Protein AF-A0A821DGC9-F1 (afdb_monomer_lite)

Organism: NCBI:txid392032

Foldseek 3Di:
DDDDPPDDDDPVRVVVVPDDDDDDDDDDDDDDDPPDDPPPPPPPDPPPPPDPVVQLVVLVVDPVSVVVVVVVVVDVVQVQWDQDPNFIWGWDDDDPDTDTHGDRPPVD

Secondary structure (DSSP, 8-state):
----------HHHHHHHTPPPPP----------------------------HHHHHHHHHH-HHHHHHHHHHHH-TT-TTEEEETTEEEEEEEETTEEEEEE---TT-

Structure (mmCIF, N/CA/C/O backbone):
data_AF-A0A821DGC9-F1
#
_entry.id   AF-A0A821DGC9-F1
#
loop_
_atom_site.group_PDB
_atom_site.id
_atom_site.type_symbol
_atom_site.label_atom_id
_atom_site.label_alt_id
_atom_site.label_comp_id
_atom_site.label_asym_id
_atom_site.label_entity_id
_atom_site.label_seq_id
_atom_site.pdbx_PDB_ins_code
_atom_site.Cartn_x
_atom_site.Cartn_y
_atom_site.Cartn_z
_atom_site.occupancy
_atom_site.B_iso_or_equiv
_atom_site.auth_seq_id
_atom_site.auth_comp_id
_atom_site.auth_asym_id
_atom_site.auth_atom_id
_atom_site.pdbx_PDB_model_num
ATOM 1 N N . ARG A 1 1 ? 39.478 -24.132 -13.468 1.00 42.53 1 ARG A N 1
ATOM 2 C CA . ARG A 1 1 ? 38.791 -24.171 -12.153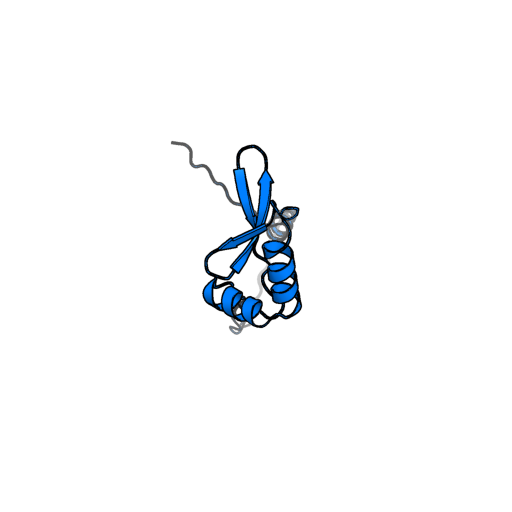 1.00 42.53 1 ARG A CA 1
ATOM 3 C C . ARG A 1 1 ? 39.177 -22.888 -11.433 1.00 42.53 1 ARG A C 1
ATOM 5 O O . ARG A 1 1 ? 40.262 -22.840 -10.876 1.00 42.53 1 ARG A O 1
ATOM 12 N N . ASN A 1 2 ? 38.355 -21.848 -11.555 1.00 43.88 2 ASN A N 1
ATOM 13 C CA . ASN A 1 2 ? 38.610 -20.543 -10.947 1.00 43.88 2 ASN A CA 1
ATOM 14 C C . ASN A 1 2 ? 37.829 -20.478 -9.635 1.00 43.88 2 ASN A C 1
ATOM 16 O O . ASN A 1 2 ? 36.617 -20.669 -9.642 1.00 43.88 2 ASN A O 1
ATOM 20 N N . ALA A 1 3 ? 38.529 -20.278 -8.521 1.00 48.38 3 ALA A N 1
ATOM 21 C CA . ALA A 1 3 ? 37.907 -19.961 -7.245 1.00 48.38 3 ALA A CA 1
ATOM 22 C C . ALA A 1 3 ? 37.697 -18.442 -7.202 1.00 48.38 3 ALA A C 1
ATOM 24 O O . ALA A 1 3 ? 38.639 -17.690 -6.968 1.00 48.38 3 ALA A O 1
ATOM 25 N N . GLU A 1 4 ? 36.478 -17.990 -7.489 1.00 48.16 4 GLU A N 1
ATOM 26 C CA . GLU A 1 4 ? 36.078 -16.602 -7.256 1.00 48.16 4 GLU A CA 1
ATOM 27 C C . GLU A 1 4 ? 35.868 -16.397 -5.755 1.00 48.16 4 GLU A C 1
ATOM 29 O O . GLU A 1 4 ? 34.911 -16.894 -5.161 1.00 48.16 4 GLU A O 1
ATOM 34 N N . ILE A 1 5 ? 36.789 -15.674 -5.123 1.00 56.56 5 ILE A N 1
ATOM 35 C CA . ILE A 1 5 ? 36.650 -15.232 -3.737 1.00 56.56 5 ILE A CA 1
ATOM 36 C C . ILE A 1 5 ? 35.948 -13.872 -3.768 1.00 56.56 5 ILE A C 1
ATOM 38 O O . ILE A 1 5 ? 36.591 -12.827 -3.776 1.00 56.56 5 ILE A O 1
ATOM 42 N N . ASN A 1 6 ? 34.614 -13.881 -3.780 1.00 54.38 6 ASN A N 1
ATOM 43 C CA . ASN A 1 6 ? 33.807 -12.684 -3.529 1.00 54.38 6 ASN A CA 1
ATOM 44 C C . ASN A 1 6 ? 33.666 -12.469 -2.015 1.00 54.38 6 ASN A C 1
ATOM 46 O O . ASN A 1 6 ? 32.604 -12.682 -1.433 1.00 54.38 6 ASN A O 1
ATOM 50 N N . ALA A 1 7 ? 34.760 -12.078 -1.360 1.00 65.38 7 ALA A N 1
ATOM 51 C CA . ALA A 1 7 ? 34.727 -11.647 0.033 1.00 65.38 7 ALA A CA 1
ATOM 52 C C . ALA A 1 7 ? 34.539 -10.124 0.088 1.00 65.38 7 ALA A C 1
ATOM 54 O O . ALA A 1 7 ? 35.417 -9.360 -0.310 1.00 65.38 7 ALA A O 1
ATOM 55 N N . VAL A 1 8 ? 33.380 -9.678 0.578 1.00 62.16 8 VAL A N 1
ATOM 56 C CA . VAL A 1 8 ? 33.125 -8.259 0.856 1.00 62.16 8 VAL A CA 1
ATOM 57 C C . VAL A 1 8 ? 33.768 -7.914 2.195 1.00 62.16 8 VAL A C 1
ATOM 59 O O . VAL A 1 8 ? 33.265 -8.274 3.258 1.00 62.16 8 VAL A O 1
ATOM 62 N N . THR A 1 9 ? 34.898 -7.215 2.137 1.00 63.16 9 THR A N 1
ATOM 63 C CA . THR A 1 9 ? 35.623 -6.750 3.323 1.00 63.16 9 THR A CA 1
ATOM 64 C C . THR A 1 9 ? 35.026 -5.437 3.817 1.00 63.16 9 THR A C 1
ATOM 66 O O . THR A 1 9 ? 34.884 -4.470 3.068 1.00 63.16 9 THR A O 1
ATOM 69 N N . THR A 1 10 ? 34.688 -5.373 5.102 1.00 60.44 10 THR A N 1
ATOM 70 C CA . THR A 1 10 ? 34.164 -4.141 5.709 1.00 60.44 10 THR A CA 1
ATOM 71 C C . THR A 1 10 ? 35.284 -3.114 5.940 1.00 60.44 10 THR A C 1
ATOM 73 O O . THR A 1 10 ? 36.443 -3.470 6.159 1.00 60.44 10 THR A O 1
ATOM 76 N N . ARG A 1 11 ? 34.954 -1.811 5.953 1.00 55.59 11 ARG A N 1
ATOM 77 C CA . ARG A 1 11 ? 35.926 -0.706 6.152 1.00 55.59 11 ARG A CA 1
ATOM 78 C C . ARG A 1 11 ? 36.774 -0.858 7.426 1.00 55.59 11 ARG A C 1
ATOM 80 O O . ARG A 1 11 ? 37.912 -0.397 7.459 1.00 55.59 11 ARG A O 1
ATOM 87 N N . ALA A 1 12 ? 36.237 -1.504 8.462 1.00 59.78 12 ALA A N 1
ATOM 88 C CA . ALA A 1 12 ? 36.956 -1.789 9.702 1.00 59.78 12 ALA A CA 1
ATOM 89 C C . ALA A 1 12 ? 38.058 -2.849 9.515 1.00 59.78 12 ALA A C 1
ATOM 91 O O . ALA A 1 12 ? 39.155 -2.691 10.045 1.00 59.78 12 ALA A O 1
ATOM 92 N N . GLN A 1 13 ? 37.803 -3.884 8.709 1.00 59.69 13 GLN A N 1
ATOM 93 C CA . GLN A 1 13 ? 38.767 -4.954 8.428 1.00 59.69 13 GLN A CA 1
ATOM 94 C C . GLN A 1 13 ? 39.915 -4.480 7.529 1.00 59.69 13 GLN A C 1
ATOM 96 O O . GLN A 1 13 ? 41.069 -4.818 7.785 1.00 59.69 13 GLN A O 1
ATOM 101 N N . ALA A 1 14 ? 39.631 -3.614 6.550 1.00 60.03 14 ALA A N 1
ATOM 102 C CA . ALA A 1 14 ? 40.672 -2.994 5.724 1.00 60.03 14 ALA A CA 1
ATOM 103 C C . ALA A 1 14 ? 41.650 -2.141 6.558 1.00 60.03 14 ALA A C 1
ATOM 105 O O . ALA A 1 14 ? 42.836 -2.057 6.249 1.00 60.03 14 ALA A O 1
ATOM 106 N N . LYS A 1 15 ? 41.169 -1.536 7.653 1.00 56.69 15 LYS A N 1
ATOM 107 C CA . LYS A 1 15 ? 41.981 -0.682 8.530 1.00 56.69 15 LYS A CA 1
ATOM 108 C C . LYS A 1 15 ? 42.949 -1.474 9.418 1.00 56.69 15 LYS A C 1
ATOM 110 O O . LYS A 1 15 ? 44.000 -0.948 9.760 1.00 56.69 15 LYS A O 1
ATOM 115 N N . LEU A 1 16 ? 42.615 -2.723 9.755 1.00 55.62 16 LEU A N 1
ATOM 116 C CA . LEU A 1 16 ? 43.496 -3.629 10.504 1.00 55.62 16 LEU A CA 1
ATOM 117 C C . LEU A 1 16 ? 44.618 -4.206 9.629 1.00 55.62 16 LEU A C 1
ATOM 119 O O . LEU A 1 16 ? 45.725 -4.405 10.113 1.00 55.62 16 LEU A O 1
ATOM 123 N N . GLN A 1 17 ? 44.360 -4.431 8.338 1.00 56.19 17 GLN A N 1
ATOM 124 C CA . GLN A 1 17 ? 45.377 -4.924 7.398 1.00 56.19 17 GLN A CA 1
ATOM 125 C C . GLN A 1 17 ? 46.364 -3.844 6.931 1.00 56.19 17 GLN A C 1
ATOM 127 O O . GLN A 1 17 ? 47.410 -4.170 6.381 1.00 56.19 17 GLN A O 1
ATOM 132 N N . ALA A 1 18 ? 46.054 -2.566 7.157 1.00 52.53 18 ALA A N 1
ATOM 133 C CA . ALA A 1 18 ? 46.891 -1.440 6.754 1.00 52.53 18 ALA A CA 1
ATOM 134 C C . ALA A 1 18 ? 47.946 -1.041 7.804 1.00 52.53 18 ALA A C 1
ATOM 136 O O . ALA A 1 18 ? 48.497 0.057 7.719 1.00 52.53 18 ALA A O 1
ATOM 137 N N . GLN A 1 19 ? 48.221 -1.882 8.810 1.00 48.28 19 GLN A N 1
ATOM 138 C CA . GLN A 1 19 ? 49.298 -1.602 9.757 1.00 48.28 19 GLN A CA 1
ATOM 139 C C . GLN A 1 19 ? 50.651 -2.032 9.160 1.00 48.28 19 GLN A C 1
ATOM 141 O O . GLN A 1 19 ? 50.812 -3.203 8.812 1.00 48.28 19 GLN A O 1
ATOM 146 N N . PRO A 1 20 ? 51.635 -1.122 9.030 1.00 46.19 20 PRO A N 1
ATOM 147 C CA . PRO A 1 20 ? 52.978 -1.488 8.597 1.00 46.19 20 PRO A CA 1
ATOM 148 C C . PRO A 1 20 ? 53.596 -2.450 9.614 1.00 46.19 20 PRO A C 1
ATOM 150 O O . PRO A 1 20 ? 53.575 -2.166 10.812 1.00 46.19 20 PRO A O 1
ATOM 153 N N . GLN A 1 21 ? 54.159 -3.567 9.147 1.00 49.19 21 GLN A N 1
ATOM 154 C CA . GLN A 1 21 ? 55.028 -4.406 9.971 1.00 49.19 21 GLN A CA 1
ATOM 155 C C . GLN A 1 21 ? 56.189 -3.561 10.515 1.00 49.19 21 GLN A C 1
ATOM 157 O O . GLN A 1 21 ? 56.927 -2.980 9.715 1.00 49.19 21 GLN A O 1
ATOM 162 N N . PRO A 1 22 ? 56.433 -3.532 11.833 1.00 41.22 22 PRO A N 1
ATOM 163 C CA . PRO A 1 22 ? 57.756 -3.238 12.335 1.00 41.22 22 PRO A CA 1
ATOM 164 C C . PRO A 1 22 ? 58.567 -4.537 12.340 1.00 41.22 22 PRO A C 1
ATOM 166 O O . PRO A 1 22 ? 58.210 -5.528 12.981 1.00 41.22 22 PRO A O 1
ATOM 169 N N . SER A 1 23 ? 59.660 -4.534 11.589 1.00 42.69 23 SER A N 1
ATOM 170 C CA . SER A 1 23 ? 60.688 -5.563 11.653 1.00 42.69 23 SER A CA 1
ATOM 171 C C . SER A 1 23 ? 61.365 -5.583 13.031 1.00 42.69 23 SER A C 1
ATOM 173 O O . SER A 1 23 ? 61.697 -4.533 13.577 1.00 42.69 23 SER A O 1
ATOM 175 N N . SER A 1 24 ? 61.674 -6.805 13.476 1.00 43.38 24 SER A N 1
ATOM 176 C CA . SER A 1 24 ? 62.788 -7.198 14.358 1.00 43.38 24 SER A CA 1
ATOM 177 C C . SER A 1 24 ? 62.587 -7.284 15.884 1.00 43.38 24 SER A C 1
ATOM 179 O O . SER A 1 24 ? 62.357 -6.302 16.575 1.00 43.38 24 SER A O 1
ATOM 181 N N . ALA A 1 25 ? 62.928 -8.493 16.356 1.00 43.03 25 ALA A N 1
ATOM 182 C CA . ALA A 1 25 ? 63.655 -8.853 17.581 1.00 43.03 25 ALA A CA 1
ATOM 183 C C . ALA A 1 25 ? 62.897 -9.116 18.904 1.00 43.03 25 ALA A C 1
ATOM 185 O O . ALA A 1 25 ? 62.212 -8.272 19.465 1.00 43.03 25 ALA A O 1
ATOM 186 N N . ASN A 1 26 ? 63.141 -10.341 19.394 1.00 45.78 26 ASN A N 1
ATOM 187 C CA . ASN A 1 26 ? 62.939 -10.928 20.722 1.00 45.78 26 ASN A CA 1
ATOM 188 C C . ASN A 1 26 ? 62.749 -9.966 21.907 1.00 45.78 26 ASN A C 1
ATOM 190 O O . ASN A 1 26 ? 63.577 -9.090 22.134 1.00 45.78 26 ASN A O 1
ATOM 194 N N . THR A 1 27 ? 61.820 -10.308 22.805 1.00 38.41 27 THR A N 1
ATOM 195 C CA . THR A 1 27 ? 62.120 -10.661 24.213 1.00 38.41 27 THR A CA 1
ATOM 196 C C . THR A 1 27 ? 60.865 -11.163 24.935 1.00 38.41 27 THR A C 1
ATOM 198 O O . THR A 1 27 ? 59.759 -10.672 24.731 1.00 38.41 27 THR A O 1
ATOM 201 N N . SER A 1 28 ? 61.055 -12.192 25.759 1.00 46.25 28 SER A N 1
ATOM 202 C CA . SER A 1 28 ? 60.074 -12.794 26.662 1.00 46.25 28 SER A CA 1
ATOM 203 C C . SER A 1 28 ? 59.482 -11.782 27.646 1.00 46.25 28 SER A C 1
ATOM 205 O O . SER A 1 28 ? 60.229 -10.954 28.162 1.00 46.25 28 SER A O 1
ATOM 207 N N . SER A 1 29 ? 58.200 -11.928 28.009 1.00 41.78 29 SER A N 1
ATOM 208 C CA . SER A 1 29 ? 57.737 -12.102 29.404 1.00 41.78 29 SER A CA 1
ATOM 209 C C . SER A 1 29 ? 56.209 -12.074 29.527 1.00 41.78 29 SER A C 1
ATOM 211 O O . SER A 1 29 ? 55.523 -11.176 29.057 1.00 41.78 29 SER A O 1
ATOM 213 N N . THR A 1 30 ? 55.731 -13.099 30.221 1.00 52.03 30 THR A N 1
ATOM 214 C CA . THR A 1 30 ? 54.477 -13.323 30.945 1.00 52.03 30 T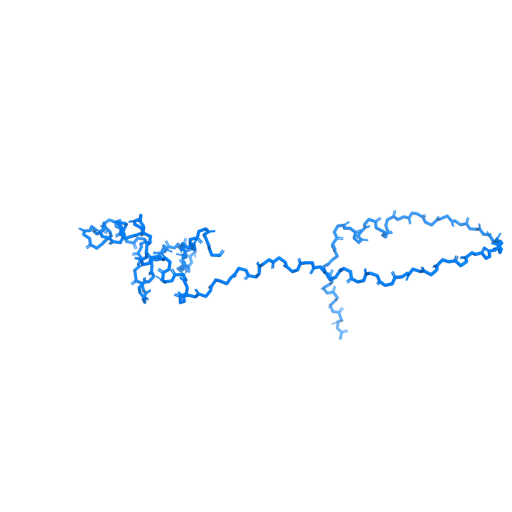HR A CA 1
ATOM 215 C C . THR A 1 30 ? 53.629 -12.097 31.309 1.00 52.03 30 THR A C 1
ATOM 217 O O . THR A 1 30 ? 54.084 -11.21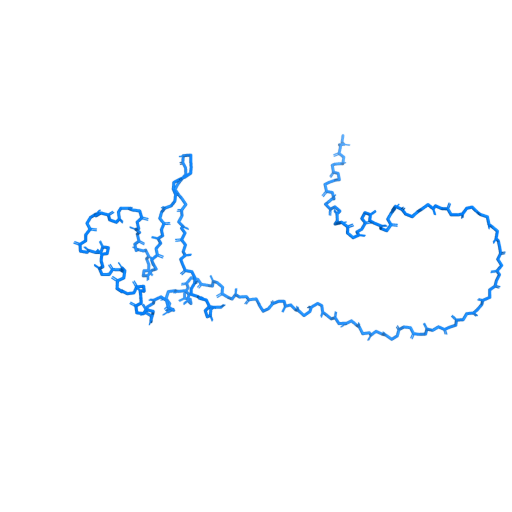5 32.032 1.00 52.03 30 THR A O 1
ATOM 220 N N . SER A 1 31 ? 52.329 -12.135 30.992 1.00 44.84 31 SER A N 1
ATOM 221 C CA . SER A 1 31 ? 51.265 -11.684 31.909 1.00 44.84 31 SER A CA 1
ATOM 222 C C . SER A 1 31 ? 49.938 -12.350 31.541 1.00 44.84 31 SER A C 1
ATOM 224 O O . SER A 1 31 ? 49.398 -12.161 30.455 1.00 44.84 31 SER A O 1
ATOM 226 N N . THR A 1 32 ? 49.411 -13.150 32.459 1.00 53.06 32 THR A N 1
ATOM 227 C CA . THR A 1 32 ? 48.046 -13.674 32.439 1.00 53.06 32 THR A CA 1
ATOM 228 C C . THR A 1 32 ? 47.039 -12.535 32.549 1.00 53.06 32 THR A C 1
ATOM 230 O O . THR A 1 32 ? 47.077 -11.757 33.501 1.00 53.06 32 THR A O 1
ATOM 233 N N . THR A 1 33 ? 46.070 -12.474 31.644 1.00 45.94 33 THR A N 1
ATOM 234 C CA . THR A 1 33 ? 44.776 -11.854 31.939 1.00 45.94 33 THR A CA 1
ATOM 235 C C . THR A 1 33 ? 43.704 -12.726 31.315 1.00 45.94 33 THR A C 1
ATOM 237 O O . THR A 1 33 ? 43.526 -12.751 30.099 1.00 45.94 33 THR A O 1
ATOM 240 N N . SER A 1 34 ? 43.029 -13.490 32.170 1.00 50.91 34 SER A N 1
ATOM 241 C CA . SER A 1 34 ? 41.810 -14.217 31.852 1.00 50.91 34 SER A CA 1
ATOM 242 C C . SER A 1 34 ? 40.784 -13.227 31.304 1.00 50.91 34 SER A C 1
ATOM 244 O O . SER A 1 34 ? 40.171 -12.481 32.066 1.00 50.91 34 SER A O 1
ATOM 246 N N . GLN A 1 35 ? 40.608 -13.182 29.983 1.00 50.59 35 GLN A N 1
ATOM 247 C CA . GLN A 1 35 ? 39.485 -12.460 29.401 1.00 50.59 35 GLN A CA 1
ATOM 248 C C . GLN A 1 35 ? 38.243 -13.322 29.581 1.00 50.59 35 GLN A C 1
ATOM 250 O O . GLN A 1 35 ? 37.980 -14.264 28.838 1.00 50.59 35 GLN A O 1
ATOM 255 N N . SER A 1 36 ? 37.535 -13.002 30.661 1.00 43.09 36 SER A N 1
ATOM 256 C CA . SER A 1 36 ? 36.192 -13.466 30.955 1.00 43.09 36 SER A CA 1
ATOM 257 C C . SER A 1 36 ? 35.309 -13.304 29.719 1.00 43.09 36 SER A C 1
ATOM 259 O O . SER A 1 36 ? 35.250 -12.235 29.107 1.00 43.09 36 SER A O 1
ATOM 261 N N . THR A 1 3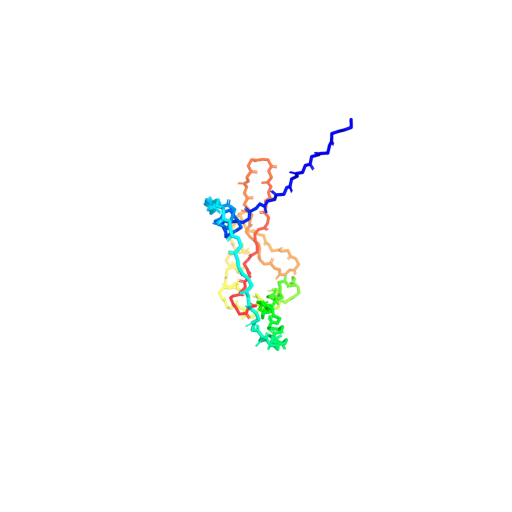7 ? 34.623 -14.380 29.357 1.00 56.47 37 THR A N 1
ATOM 262 C CA . THR A 1 37 ? 33.563 -14.405 28.358 1.00 56.47 37 THR A CA 1
ATOM 263 C C . THR A 1 37 ? 32.438 -13.472 28.780 1.00 56.47 37 THR A C 1
ATOM 265 O O . THR A 1 37 ? 31.549 -13.855 29.534 1.00 56.47 37 THR A O 1
ATOM 268 N N . CYS A 1 38 ? 32.431 -12.266 28.233 1.00 49.72 38 CYS A N 1
ATOM 269 C CA . CYS A 1 38 ? 31.193 -11.549 27.987 1.00 49.72 38 CYS A CA 1
ATOM 270 C C . CYS A 1 38 ? 30.982 -11.561 26.480 1.00 49.72 38 CYS A C 1
ATOM 272 O O . CYS A 1 38 ? 31.289 -10.602 25.778 1.00 49.72 38 CYS A O 1
ATOM 274 N N . SER A 1 39 ? 30.472 -12.688 25.979 1.00 50.97 39 SER A N 1
ATOM 275 C CA . SER A 1 39 ? 29.719 -12.716 24.732 1.00 50.97 39 SER A CA 1
ATOM 276 C C . SER A 1 39 ? 28.490 -11.830 24.932 1.00 50.97 39 SER A C 1
ATOM 278 O O . SER A 1 39 ? 27.397 -12.317 25.207 1.00 50.97 39 SER A O 1
ATOM 280 N N . SER A 1 40 ? 28.658 -10.511 24.843 1.00 48.41 40 SER A N 1
ATOM 281 C CA . SER A 1 40 ? 27.544 -9.638 24.521 1.00 48.41 40 SER A CA 1
ATOM 282 C C . SER A 1 40 ? 27.134 -10.037 23.113 1.00 48.41 40 SER A C 1
ATOM 284 O O . SER A 1 40 ? 27.717 -9.605 22.120 1.00 48.41 40 SER A O 1
ATOM 286 N N . SER A 1 41 ? 26.167 -10.959 23.049 1.00 53.66 41 SER A N 1
ATOM 287 C CA . SER A 1 41 ? 25.381 -11.204 21.849 1.00 53.66 41 SER A CA 1
ATOM 288 C C . SER A 1 41 ? 25.116 -9.836 21.229 1.00 53.66 41 SER A C 1
ATOM 290 O O . SER A 1 41 ? 24.678 -8.951 21.977 1.00 53.66 41 SER A O 1
ATOM 292 N N . PRO A 1 42 ? 25.407 -9.612 19.932 1.00 59.31 42 PRO A N 1
ATOM 293 C CA . PRO A 1 42 ? 24.970 -8.388 19.291 1.00 59.31 42 PRO A CA 1
ATOM 294 C C . PRO A 1 42 ? 23.483 -8.322 19.590 1.00 59.31 42 PRO A C 1
ATOM 296 O O . PRO A 1 42 ? 22.749 -9.265 19.290 1.00 59.31 42 PRO A O 1
ATOM 299 N N . MET A 1 43 ? 23.097 -7.304 20.355 1.00 53.22 43 MET A N 1
ATOM 300 C CA . MET A 1 43 ? 21.724 -7.081 20.753 1.00 53.22 43 MET A CA 1
ATOM 301 C C . MET A 1 43 ? 20.985 -6.990 19.429 1.00 53.22 43 MET A C 1
ATOM 303 O O . MET A 1 43 ? 21.183 -6.030 18.683 1.00 53.22 43 MET A O 1
ATOM 307 N N . ALA A 1 44 ? 20.308 -8.082 19.063 1.00 55.19 44 ALA A N 1
ATOM 308 C CA . ALA A 1 44 ? 19.672 -8.198 17.773 1.00 55.19 44 ALA A CA 1
ATOM 309 C C . ALA A 1 44 ? 18.733 -7.004 17.717 1.00 55.19 44 ALA A C 1
ATOM 311 O O . ALA A 1 44 ? 17.869 -6.857 18.585 1.00 55.19 44 ALA A O 1
ATOM 312 N N . THR A 1 45 ? 18.985 -6.101 16.768 1.00 58.47 45 THR A N 1
ATOM 313 C CA . THR A 1 45 ? 18.054 -5.026 16.438 1.00 58.47 45 THR A CA 1
ATOM 314 C C . THR A 1 45 ? 16.660 -5.633 16.455 1.00 58.47 45 THR A C 1
ATOM 316 O O . THR A 1 45 ? 16.518 -6.713 15.866 1.00 58.47 45 THR A O 1
ATOM 319 N N . PRO A 1 46 ? 15.679 -5.026 17.152 1.00 55.91 46 PRO A N 1
ATOM 320 C CA . PRO A 1 46 ? 14.343 -5.590 17.235 1.00 55.91 46 PRO A CA 1
ATOM 321 C C . PRO A 1 46 ? 13.923 -5.938 15.815 1.00 55.91 46 PRO A C 1
ATOM 323 O O . PRO A 1 46 ? 13.963 -5.096 14.917 1.00 55.91 46 PRO A O 1
ATOM 326 N N . LEU A 1 47 ? 13.695 -7.229 15.593 1.00 60.69 47 LEU A N 1
ATOM 327 C CA . LEU A 1 47 ? 13.372 -7.762 14.286 1.00 60.69 47 LEU A CA 1
ATOM 328 C C . LEU A 1 47 ? 11.985 -7.204 13.984 1.00 60.69 47 LEU A C 1
ATOM 330 O O . LEU A 1 47 ? 10.992 -7.717 14.494 1.00 60.69 47 LEU A O 1
ATOM 334 N N . HIS A 1 48 ? 11.939 -6.066 13.290 1.00 62.84 48 HIS A N 1
ATOM 335 C CA . HIS A 1 48 ? 10.689 -5.411 12.939 1.00 62.84 48 HIS A CA 1
ATOM 336 C C . HIS A 1 48 ? 9.881 -6.418 12.124 1.00 62.84 48 HIS A C 1
ATOM 338 O O . HIS A 1 48 ? 10.285 -6.824 11.029 1.00 62.84 48 HIS A O 1
ATOM 344 N N . ASP A 1 49 ? 8.784 -6.898 12.708 1.00 69.12 49 ASP A N 1
ATOM 345 C CA . ASP A 1 49 ? 7.922 -7.873 12.061 1.00 69.12 49 ASP A CA 1
ATOM 346 C C . ASP A 1 49 ? 7.113 -7.157 10.977 1.00 69.12 49 ASP A C 1
ATOM 348 O O . ASP A 1 49 ? 6.045 -6.594 11.232 1.00 69.12 49 ASP A O 1
ATOM 352 N N . PHE A 1 50 ? 7.652 -7.177 9.757 1.00 78.75 50 PHE A N 1
ATOM 353 C CA . PHE A 1 50 ? 7.008 -6.677 8.544 1.00 78.75 50 PHE A CA 1
ATOM 354 C C . PHE A 1 50 ? 6.059 -7.708 7.914 1.00 78.75 50 PHE A C 1
ATOM 356 O O . PHE A 1 50 ? 5.907 -7.762 6.690 1.00 78.75 50 PHE A O 1
ATOM 363 N N . SER A 1 51 ? 5.407 -8.547 8.720 1.00 89.25 51 SER A N 1
ATOM 364 C CA . SER A 1 51 ? 4.387 -9.457 8.213 1.00 89.25 51 SER A CA 1
ATOM 365 C C . SER A 1 51 ? 3.236 -8.687 7.549 1.00 89.25 51 SER A C 1
ATOM 367 O O . SER A 1 51 ? 2.693 -7.715 8.082 1.00 89.25 51 SER A O 1
ATOM 369 N N . LEU A 1 52 ? 2.825 -9.137 6.356 1.00 89.81 52 LEU A N 1
ATOM 370 C CA . LEU A 1 52 ? 1.725 -8.516 5.604 1.00 89.81 52 LEU A CA 1
ATOM 371 C C . LEU A 1 52 ? 0.412 -8.520 6.398 1.00 89.81 52 LEU A C 1
ATOM 373 O O . LEU A 1 52 ? -0.387 -7.594 6.286 1.00 89.81 52 LEU A O 1
ATOM 377 N N . SER A 1 53 ? 0.194 -9.543 7.224 1.00 91.19 53 SER A N 1
ATOM 378 C CA . SER A 1 53 ? -0.954 -9.639 8.126 1.00 91.19 53 SER A CA 1
ATOM 379 C C . SER A 1 53 ? -0.990 -8.495 9.139 1.00 91.19 53 SER A C 1
ATOM 381 O O . SER A 1 53 ? -2.055 -7.902 9.327 1.00 91.19 53 SER A O 1
ATOM 383 N N . ARG A 1 54 ? 0.154 -8.168 9.754 1.00 90.00 54 ARG A N 1
ATOM 384 C CA . ARG A 1 54 ? 0.283 -7.083 10.731 1.00 90.00 54 ARG A CA 1
ATOM 385 C C . ARG A 1 54 ? 0.180 -5.727 10.048 1.00 90.00 54 ARG A C 1
ATOM 387 O O . ARG A 1 54 ? -0.627 -4.905 10.456 1.00 90.00 54 ARG A O 1
ATOM 394 N N . ILE A 1 55 ? 0.865 -5.533 8.919 1.00 91.81 55 ILE A N 1
ATOM 395 C CA . ILE A 1 55 ? 0.714 -4.322 8.094 1.00 91.81 55 ILE A CA 1
ATOM 396 C C . ILE A 1 55 ? -0.756 -4.075 7.743 1.00 91.81 55 ILE A C 1
ATOM 398 O O . ILE A 1 55 ? -1.243 -2.955 7.886 1.00 91.81 55 ILE A O 1
ATOM 402 N N . ARG A 1 56 ? -1.483 -5.116 7.320 1.00 92.75 56 ARG A N 1
ATOM 403 C CA . ARG A 1 56 ? -2.914 -5.020 7.017 1.00 92.75 56 ARG A CA 1
ATOM 404 C C . ARG A 1 56 ? -3.726 -4.575 8.231 1.00 92.75 56 ARG A C 1
ATOM 406 O O . ARG A 1 56 ? -4.585 -3.713 8.075 1.00 92.75 56 ARG A O 1
ATOM 413 N N . SER A 1 57 ? -3.493 -5.150 9.416 1.00 92.88 57 SER A N 1
ATOM 414 C CA . SER A 1 57 ? -4.246 -4.744 10.613 1.00 92.88 57 SER A CA 1
ATOM 415 C C . SER A 1 57 ? -3.922 -3.313 11.023 1.00 92.88 57 SER A C 1
ATOM 417 O O . SER A 1 57 ? -4.831 -2.561 11.360 1.00 92.88 57 SER A O 1
ATOM 419 N N . GLU A 1 58 ? -2.654 -2.913 10.939 1.00 92.38 58 GLU A N 1
ATOM 420 C CA . GLU A 1 58 ? -2.246 -1.555 11.285 1.00 92.38 58 GLU A CA 1
ATOM 421 C C . GLU A 1 58 ? -2.814 -0.522 10.304 1.00 92.38 58 GLU A C 1
ATOM 423 O O . GLU A 1 58 ? -3.342 0.500 10.737 1.00 92.38 58 GLU A O 1
ATOM 428 N N . GLN A 1 59 ? -2.793 -0.804 8.996 1.00 92.75 59 GLN A N 1
ATOM 429 C CA . GLN A 1 59 ? -3.420 0.050 7.982 1.00 92.75 59 GLN A CA 1
ATOM 430 C C . GLN A 1 59 ? -4.947 0.122 8.130 1.00 92.75 59 GLN A C 1
ATOM 432 O O . GLN A 1 59 ? -5.546 1.157 7.839 1.00 92.75 59 GLN A O 1
ATOM 437 N N . ALA A 1 60 ? -5.595 -0.954 8.589 1.00 91.75 60 ALA A N 1
ATOM 438 C CA . ALA A 1 60 ? -7.033 -0.958 8.854 1.00 91.75 60 ALA A CA 1
ATOM 439 C C . ALA A 1 60 ? -7.426 -0.003 9.997 1.00 91.75 60 ALA A C 1
ATOM 441 O O . ALA A 1 60 ? -8.528 0.537 9.989 1.00 91.75 60 ALA A O 1
ATOM 442 N N . GLN A 1 61 ? -6.524 0.214 10.957 1.00 93.00 61 GLN A N 1
ATOM 443 C CA . GLN A 1 61 ? -6.734 1.101 12.107 1.00 93.00 61 GLN A CA 1
ATOM 444 C C . GLN A 1 61 ? -6.226 2.532 11.873 1.00 93.00 61 GLN A C 1
ATOM 446 O O . GLN A 1 61 ? -6.555 3.436 12.639 1.00 93.00 61 GLN A O 1
ATOM 451 N N . ASP A 1 62 ? -5.412 2.752 10.841 1.00 92.06 62 ASP A N 1
ATOM 452 C CA . ASP A 1 62 ? -4.835 4.057 10.530 1.00 92.06 62 ASP A CA 1
ATOM 453 C C . ASP A 1 62 ? -5.846 4.950 9.792 1.00 92.06 62 ASP A C 1
ATOM 455 O O . ASP A 1 62 ? -6.200 4.714 8.635 1.00 92.06 62 ASP A O 1
ATOM 459 N N . VAL A 1 63 ? -6.298 6.009 10.468 1.00 92.25 63 VAL A N 1
ATOM 460 C CA . VAL A 1 63 ? -7.298 6.955 9.950 1.00 92.25 63 VAL A CA 1
ATOM 461 C C . VAL A 1 63 ? -6.840 7.625 8.652 1.00 92.25 63 VAL A C 1
ATOM 463 O O . VAL A 1 63 ? -7.655 7.817 7.750 1.00 92.25 63 VAL A O 1
ATOM 466 N N . ILE A 1 64 ? -5.552 7.952 8.523 1.00 91.50 64 ILE A N 1
ATOM 467 C CA . ILE A 1 64 ? -5.008 8.625 7.336 1.00 91.50 64 ILE A CA 1
ATOM 468 C C . ILE A 1 64 ? -5.039 7.662 6.148 1.00 91.50 64 ILE A C 1
ATOM 470 O O . ILE A 1 64 ? -5.493 8.026 5.060 1.00 91.50 64 ILE A O 1
ATOM 474 N N . ILE A 1 65 ? -4.630 6.408 6.362 1.00 91.75 65 ILE A N 1
ATOM 475 C CA . ILE A 1 65 ? -4.696 5.365 5.330 1.00 91.75 65 ILE A CA 1
ATOM 476 C C . ILE A 1 65 ? -6.148 5.117 4.907 1.00 91.75 65 ILE A C 1
ATOM 478 O O . ILE A 1 65 ? -6.430 5.031 3.710 1.00 91.75 65 ILE A O 1
ATOM 482 N N . GLN A 1 66 ? -7.086 5.049 5.856 1.00 92.81 66 GLN A N 1
ATOM 483 C CA . GLN A 1 66 ? -8.505 4.858 5.541 1.00 92.81 66 GLN A CA 1
ATOM 484 C C . GLN A 1 66 ? -9.080 6.019 4.719 1.00 92.81 66 GLN A C 1
ATOM 486 O O . GLN A 1 66 ? -9.788 5.784 3.736 1.00 92.81 66 GLN A O 1
ATOM 491 N N . GLN A 1 67 ? -8.740 7.266 5.056 1.00 93.00 67 GLN A N 1
ATOM 492 C CA . GLN A 1 67 ? -9.133 8.436 4.264 1.00 93.00 67 GLN A CA 1
ATOM 493 C C . GLN A 1 67 ? -8.562 8.372 2.844 1.00 93.00 67 GLN A C 1
ATOM 495 O O . GLN A 1 67 ? -9.281 8.606 1.872 1.00 93.00 67 GLN A O 1
ATOM 500 N N . MET A 1 68 ? -7.294 7.985 2.703 1.00 90.75 68 MET A N 1
ATOM 501 C CA . MET A 1 68 ? -6.650 7.839 1.401 1.00 90.75 68 MET A CA 1
ATOM 502 C C . MET A 1 68 ? -7.307 6.734 0.562 1.00 90.75 68 MET A C 1
ATOM 504 O O . MET A 1 68 ? -7.589 6.939 -0.617 1.00 90.75 68 MET A O 1
ATOM 508 N N . ILE A 1 69 ? -7.648 5.593 1.168 1.00 91.44 69 ILE A N 1
ATOM 509 C CA . ILE A 1 69 ? -8.410 4.517 0.517 1.00 91.44 69 ILE A CA 1
ATOM 510 C C . ILE A 1 69 ? -9.763 5.026 0.004 1.00 91.44 69 ILE A C 1
ATOM 512 O O . ILE A 1 69 ? -10.149 4.708 -1.124 1.00 91.44 69 ILE A O 1
ATOM 516 N N . GLN A 1 70 ? -10.484 5.821 0.799 1.00 92.69 70 GLN A N 1
ATOM 517 C CA . GLN A 1 70 ? -11.756 6.409 0.371 1.00 92.69 70 GLN A CA 1
ATOM 518 C C . GLN A 1 70 ? -11.570 7.367 -0.812 1.00 92.69 70 GLN A C 1
ATOM 520 O O . GLN A 1 70 ? -12.319 7.287 -1.785 1.00 92.69 70 GLN A O 1
ATOM 525 N N . GLN A 1 71 ? -10.547 8.225 -0.772 1.00 91.69 71 GLN A N 1
ATOM 526 C CA . GLN A 1 71 ? -10.227 9.131 -1.879 1.00 91.69 71 GLN A CA 1
ATOM 527 C C . GLN A 1 71 ? -9.907 8.369 -3.170 1.00 91.69 71 GLN A C 1
ATOM 529 O O . GLN A 1 71 ? -10.420 8.729 -4.229 1.00 91.69 71 GLN A O 1
ATOM 534 N N . ILE A 1 72 ? -9.127 7.289 -3.079 1.00 90.75 72 ILE A N 1
ATOM 535 C CA . ILE A 1 72 ? -8.766 6.436 -4.220 1.00 90.75 72 ILE A CA 1
ATOM 536 C C . ILE A 1 72 ? -10.004 5.764 -4.820 1.00 90.75 72 ILE A C 1
ATOM 538 O O . ILE A 1 72 ? -10.175 5.758 -6.035 1.00 90.75 72 ILE A O 1
ATOM 542 N N . ARG A 1 73 ? -10.903 5.228 -3.985 1.00 89.44 73 ARG A N 1
ATOM 543 C CA . ARG A 1 73 ? -12.136 4.576 -4.462 1.00 89.44 73 ARG A CA 1
ATOM 544 C C . ARG A 1 73 ? -13.070 5.539 -5.194 1.00 89.44 73 ARG A C 1
ATOM 546 O O . ARG A 1 73 ? -13.731 5.134 -6.145 1.00 89.44 73 ARG A O 1
ATOM 553 N N . ASN A 1 74 ? -13.106 6.798 -4.766 1.00 90.31 74 ASN A N 1
ATOM 554 C CA . ASN A 1 74 ? -14.024 7.802 -5.301 1.00 90.31 74 ASN A CA 1
ATOM 555 C C . ASN A 1 74 ? -13.451 8.584 -6.493 1.00 90.31 74 ASN A C 1
ATOM 557 O O . ASN A 1 74 ? -14.187 9.323 -7.144 1.00 90.31 74 ASN A O 1
ATOM 561 N N . ASN A 1 75 ? -12.152 8.461 -6.785 1.00 89.12 75 ASN A N 1
ATOM 562 C CA . ASN A 1 75 ? -11.487 9.293 -7.781 1.00 89.12 75 ASN A CA 1
ATOM 563 C C . ASN A 1 75 ? -10.506 8.489 -8.639 1.00 89.12 75 ASN A C 1
ATOM 565 O O . ASN A 1 75 ? -9.500 7.969 -8.165 1.00 89.12 75 ASN A O 1
ATOM 569 N N . ARG A 1 76 ? -10.752 8.475 -9.952 1.00 80.12 76 ARG A N 1
ATOM 570 C CA . ARG A 1 76 ? -9.899 7.769 -10.918 1.00 80.12 76 ARG A CA 1
ATOM 571 C C . ARG A 1 76 ? -8.498 8.364 -11.070 1.00 80.12 76 ARG A C 1
ATOM 573 O O . ARG A 1 76 ? -7.641 7.701 -11.625 1.00 80.12 76 ARG A O 1
ATOM 580 N N . ARG A 1 77 ? -8.221 9.566 -10.552 1.00 87.38 77 ARG A N 1
ATOM 581 C CA . ARG A 1 77 ? -6.887 10.197 -10.631 1.00 87.38 77 ARG A CA 1
ATOM 582 C C . ARG A 1 77 ? -5.789 9.449 -9.863 1.00 87.38 77 ARG A C 1
ATOM 584 O O . ARG A 1 77 ? -4.616 9.764 -10.035 1.00 87.38 77 ARG A O 1
ATOM 591 N N . TYR A 1 78 ? -6.139 8.476 -9.026 1.00 86.50 78 TYR A N 1
ATOM 592 C CA . TYR A 1 78 ? -5.192 7.712 -8.216 1.00 86.50 78 TYR A CA 1
ATOM 593 C C . TYR A 1 78 ? -4.763 6.382 -8.865 1.00 86.50 78 TYR A C 1
ATOM 595 O O . TYR A 1 78 ? -4.621 5.377 -8.177 1.00 86.50 78 TYR A O 1
ATOM 603 N N . GLU A 1 79 ? -4.513 6.364 -10.178 1.00 85.94 79 GLU A N 1
ATOM 604 C CA . GLU A 1 79 ? -4.119 5.151 -10.931 1.00 85.94 79 GLU A CA 1
ATOM 605 C C . GLU A 1 79 ? -2.791 4.534 -10.457 1.00 85.94 79 GLU A C 1
ATOM 607 O O . GLU A 1 79 ? -2.522 3.354 -10.666 1.00 85.94 79 GLU A O 1
ATOM 612 N N . SER A 1 80 ? -1.957 5.323 -9.774 1.00 91.06 80 SER A N 1
ATOM 613 C CA . SER A 1 80 ? -0.715 4.853 -9.151 1.00 91.06 80 SER A CA 1
ATOM 614 C C . SER A 1 80 ? -0.927 4.159 -7.803 1.00 91.06 80 SER A C 1
ATOM 616 O O . SER A 1 80 ? 0.051 3.813 -7.146 1.00 91.06 80 SER A O 1
ATOM 618 N N . PHE A 1 81 ? -2.169 3.934 -7.369 1.00 93.31 81 PHE A N 1
ATOM 619 C CA . PHE A 1 81 ? -2.478 3.239 -6.124 1.00 93.31 81 PHE A CA 1
ATOM 620 C C . PHE A 1 81 ? -3.407 2.058 -6.367 1.00 93.31 81 PHE A C 1
ATOM 622 O O . PHE A 1 81 ? -4.360 2.138 -7.137 1.00 93.31 81 PHE A O 1
ATOM 629 N N . ILE A 1 82 ? -3.149 0.962 -5.658 1.00 93.25 82 ILE A N 1
ATOM 630 C CA . ILE A 1 82 ? -4.016 -0.215 -5.675 1.00 93.25 82 ILE A CA 1
ATOM 631 C C . ILE A 1 82 ? -4.278 -0.692 -4.256 1.00 93.25 82 ILE A C 1
ATOM 633 O O . ILE A 1 82 ? -3.432 -0.573 -3.370 1.00 93.25 82 ILE A O 1
ATOM 637 N N . ILE A 1 83 ? -5.451 -1.279 -4.054 1.00 92.50 83 ILE A N 1
ATOM 638 C CA . ILE A 1 83 ? -5.799 -1.956 -2.810 1.00 92.50 83 ILE A CA 1
ATOM 639 C C . ILE A 1 83 ? -5.830 -3.446 -3.116 1.00 92.50 83 ILE A C 1
ATOM 641 O O . ILE A 1 83 ? -6.652 -3.900 -3.910 1.00 92.50 83 ILE A O 1
ATOM 645 N N . GLN A 1 84 ? -4.938 -4.211 -2.495 1.00 91.88 84 GLN A N 1
ATOM 646 C CA . GLN A 1 84 ? -4.846 -5.653 -2.701 1.00 91.88 84 GLN A CA 1
ATOM 647 C C . GLN A 1 84 ? -4.825 -6.359 -1.347 1.00 91.88 84 GLN A C 1
ATOM 649 O O . GLN A 1 84 ? -4.064 -5.990 -0.463 1.00 91.88 84 GLN A O 1
ATOM 654 N N . GLN A 1 85 ? -5.694 -7.361 -1.166 1.00 90.88 85 GLN A N 1
ATOM 655 C CA . GLN A 1 85 ? -5.829 -8.109 0.099 1.00 90.88 85 GLN A CA 1
ATOM 656 C C . GLN A 1 85 ? -6.057 -7.212 1.338 1.00 90.88 85 GLN A C 1
ATOM 658 O O . GLN A 1 85 ? -5.697 -7.570 2.459 1.00 90.88 85 GLN A O 1
ATOM 663 N N . GLY A 1 86 ? -6.669 -6.040 1.141 1.00 88.38 86 GLY A N 1
ATOM 664 C CA . GLY A 1 86 ? -6.917 -5.061 2.203 1.00 88.38 86 GLY A CA 1
ATOM 665 C C . GLY A 1 86 ? -5.718 -4.180 2.566 1.00 88.38 86 GLY A C 1
ATOM 666 O O . GLY A 1 86 ? -5.826 -3.411 3.511 1.00 88.38 86 GLY A O 1
ATOM 667 N N . ILE A 1 87 ? -4.608 -4.266 1.828 1.00 93.12 87 ILE A N 1
ATOM 668 C CA . ILE A 1 87 ? -3.430 -3.405 1.989 1.00 93.12 87 ILE A CA 1
ATOM 669 C C . ILE A 1 87 ? -3.408 -2.379 0.854 1.00 93.12 87 ILE A C 1
ATOM 671 O O . ILE A 1 87 ? -3.655 -2.715 -0.309 1.00 93.12 87 ILE A O 1
ATOM 675 N N . LEU A 1 88 ? -3.113 -1.128 1.196 1.00 94.00 88 LEU A N 1
ATOM 676 C CA . LEU A 1 88 ? -2.858 -0.049 0.254 1.00 94.00 88 LEU A CA 1
ATOM 677 C C . LEU A 1 88 ? -1.411 -0.123 -0.250 1.00 94.00 88 LEU A C 1
ATOM 679 O O . LEU A 1 88 ? -0.460 -0.089 0.536 1.00 94.00 88 LEU A O 1
ATOM 683 N N . TYR A 1 89 ? -1.263 -0.162 -1.572 1.00 94.69 89 TYR A N 1
ATOM 684 C CA . TYR A 1 89 ? 0.015 -0.125 -2.269 1.00 94.69 89 TYR A CA 1
ATOM 685 C C . TYR A 1 89 ? 0.102 1.092 -3.182 1.00 94.69 89 TYR A C 1
ATOM 687 O O . TYR A 1 89 ? -0.883 1.483 -3.812 1.00 94.69 89 TYR A O 1
ATOM 695 N N . LYS A 1 90 ? 1.317 1.616 -3.334 1.00 93.69 90 LYS A N 1
ATOM 696 C CA . LYS A 1 90 ? 1.688 2.524 -4.417 1.00 93.69 90 LYS A CA 1
ATOM 697 C C . LYS A 1 90 ? 2.409 1.738 -5.508 1.00 93.69 90 LYS A C 1
ATOM 699 O O . LYS A 1 90 ? 3.364 1.016 -5.230 1.00 93.69 90 LYS A O 1
ATOM 704 N N . LEU A 1 91 ? 1.963 1.893 -6.744 1.00 93.62 91 LEU A N 1
ATOM 705 C CA . LEU A 1 91 ? 2.642 1.398 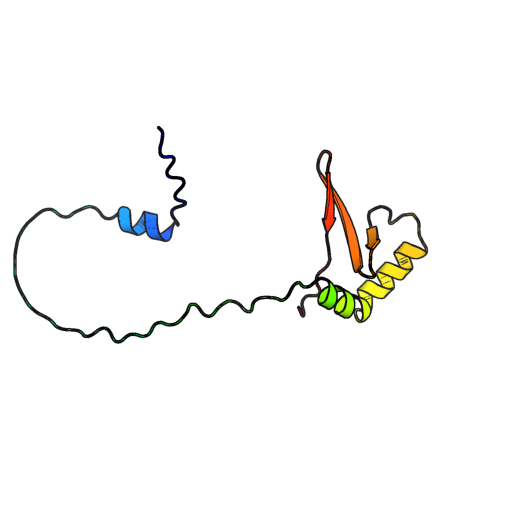-7.929 1.00 93.62 91 LEU A CA 1
ATOM 706 C C . LEU A 1 91 ? 3.780 2.356 -8.284 1.00 93.62 91 LEU A C 1
ATOM 708 O O . LEU A 1 91 ? 3.571 3.556 -8.468 1.00 93.62 91 LEU A O 1
ATOM 712 N N . ALA A 1 92 ? 4.991 1.821 -8.352 1.00 93.44 92 ALA A N 1
ATOM 713 C CA . ALA A 1 92 ? 6.161 2.509 -8.867 1.00 93.44 92 ALA A CA 1
ATOM 714 C C . ALA A 1 92 ? 6.596 1.827 -10.162 1.00 93.44 92 ALA A C 1
ATOM 716 O O . ALA A 1 92 ? 6.855 0.625 -10.177 1.00 93.44 92 ALA A O 1
ATOM 717 N N . TYR A 1 93 ? 6.678 2.604 -11.234 1.00 91.62 93 TYR A N 1
ATOM 718 C CA . TYR A 1 93 ? 7.117 2.130 -12.540 1.00 91.62 93 TYR A CA 1
ATOM 719 C C . TYR A 1 93 ? 8.615 2.409 -12.675 1.00 91.62 93 TYR A C 1
ATOM 721 O O . TYR A 1 93 ? 9.048 3.554 -12.524 1.00 91.62 93 TYR A O 1
ATOM 729 N N . ARG A 1 94 ? 9.410 1.361 -12.891 1.00 88.88 94 ARG A N 1
ATOM 730 C CA . ARG A 1 94 ? 10.840 1.453 -13.202 1.00 88.88 94 ARG A CA 1
ATOM 731 C C . ARG A 1 94 ? 11.116 0.593 -14.416 1.00 88.88 94 ARG A C 1
ATOM 733 O O . ARG A 1 94 ? 10.912 -0.616 -14.344 1.00 88.88 94 ARG A O 1
ATOM 740 N N . ASP A 1 95 ? 11.595 1.231 -15.477 1.00 88.38 95 ASP A N 1
ATOM 741 C CA . ASP A 1 95 ? 11.866 0.588 -16.760 1.00 88.38 95 ASP A CA 1
ATOM 742 C C . ASP A 1 95 ? 10.631 -0.219 -17.213 1.00 88.38 95 ASP A C 1
ATOM 744 O O . ASP A 1 95 ? 9.546 0.353 -17.334 1.00 88.38 95 ASP A O 1
ATOM 748 N N . ASP A 1 96 ? 10.765 -1.540 -17.346 1.00 90.19 96 ASP A N 1
ATOM 749 C CA . ASP A 1 96 ? 9.698 -2.469 -17.746 1.00 90.19 96 ASP A CA 1
ATOM 750 C C . ASP A 1 96 ? 9.007 -3.177 -16.561 1.00 90.19 96 ASP A C 1
ATOM 752 O O . ASP A 1 96 ? 8.228 -4.116 -16.740 1.00 90.19 96 ASP A O 1
ATOM 756 N N . ALA A 1 97 ? 9.289 -2.759 -15.324 1.00 89.88 97 ALA A N 1
ATOM 757 C CA . ALA A 1 97 ? 8.764 -3.381 -14.115 1.00 89.88 97 ALA A CA 1
ATOM 758 C C . ALA A 1 97 ? 7.819 -2.454 -13.341 1.00 89.88 97 ALA A C 1
ATOM 760 O O . ALA A 1 97 ? 8.079 -1.270 -13.114 1.00 89.88 97 ALA A O 1
ATOM 761 N N . THR A 1 98 ? 6.725 -3.037 -12.845 1.00 92.19 98 THR A N 1
ATOM 762 C CA . THR A 1 98 ? 5.852 -2.392 -11.857 1.00 92.19 98 THR A CA 1
ATOM 763 C C . THR A 1 98 ? 6.149 -2.956 -10.474 1.00 92.19 98 THR A C 1
ATOM 765 O O . THR A 1 98 ? 5.906 -4.130 -10.196 1.00 92.19 98 THR A O 1
ATOM 768 N N . ILE A 1 99 ? 6.655 -2.106 -9.586 1.00 93.94 99 ILE A N 1
ATOM 769 C CA . ILE A 1 99 ? 6.975 -2.437 -8.199 1.00 93.94 99 ILE A CA 1
ATOM 770 C C . ILE A 1 99 ? 5.819 -1.985 -7.307 1.00 93.94 99 ILE A C 1
ATOM 772 O O . ILE A 1 99 ? 5.329 -0.861 -7.416 1.00 93.94 99 ILE A O 1
ATOM 776 N N . LYS A 1 100 ? 5.394 -2.859 -6.392 1.00 93.19 100 LYS A N 1
ATOM 777 C CA . LYS A 1 100 ? 4.380 -2.548 -5.382 1.00 93.19 100 LYS A CA 1
ATOM 778 C C . LYS A 1 100 ? 5.061 -2.105 -4.095 1.00 93.19 100 LYS A C 1
ATOM 780 O O . LYS A 1 100 ? 5.698 -2.908 -3.420 1.00 93.19 100 LYS A O 1
ATOM 785 N N . LEU A 1 101 ? 4.909 -0.833 -3.756 1.00 92.62 101 LEU A N 1
ATOM 786 C CA . LEU A 1 101 ? 5.414 -0.254 -2.518 1.00 92.62 101 LEU A CA 1
ATOM 787 C C . LEU A 1 101 ? 4.305 -0.255 -1.470 1.00 92.62 101 LEU A C 1
ATOM 789 O O . LEU A 1 101 ? 3.212 0.251 -1.718 1.00 92.62 101 LEU A O 1
ATOM 793 N N . ILE A 1 102 ? 4.594 -0.812 -0.300 1.00 91.56 102 ILE A N 1
ATOM 794 C CA . ILE A 1 102 ? 3.696 -0.807 0.854 1.00 91.56 102 ILE A CA 1
ATOM 795 C C . ILE A 1 102 ? 4.123 0.307 1.799 1.00 91.56 102 ILE A C 1
ATOM 797 O O . ILE A 1 102 ? 5.306 0.440 2.108 1.00 91.56 102 ILE A O 1
ATOM 801 N N . TYR A 1 103 ? 3.154 1.060 2.314 1.00 83.31 103 TYR A N 1
ATOM 802 C CA . TYR A 1 103 ? 3.387 1.876 3.497 1.00 83.31 103 TYR A CA 1
ATOM 803 C C . TYR A 1 103 ? 3.295 0.996 4.749 1.00 83.31 103 TYR A C 1
ATOM 805 O O . TYR A 1 103 ? 2.208 0.534 5.100 1.00 83.31 103 TYR A O 1
ATOM 813 N N . ALA A 1 104 ? 4.430 0.735 5.394 1.00 82.00 104 ALA A N 1
ATOM 814 C CA . ALA A 1 104 ? 4.476 0.089 6.700 1.00 82.00 104 ALA A CA 1
ATOM 815 C C . ALA A 1 104 ? 4.329 1.169 7.788 1.00 82.00 104 ALA A C 1
ATOM 817 O O . ALA A 1 104 ? 5.170 2.070 7.844 1.00 82.00 104 ALA A O 1
ATOM 818 N N . PRO A 1 105 ? 3.278 1.125 8.629 1.00 79.56 105 PRO A N 1
ATOM 819 C CA . PRO A 1 105 ? 3.128 2.069 9.732 1.00 79.56 105 PRO A CA 1
ATOM 820 C 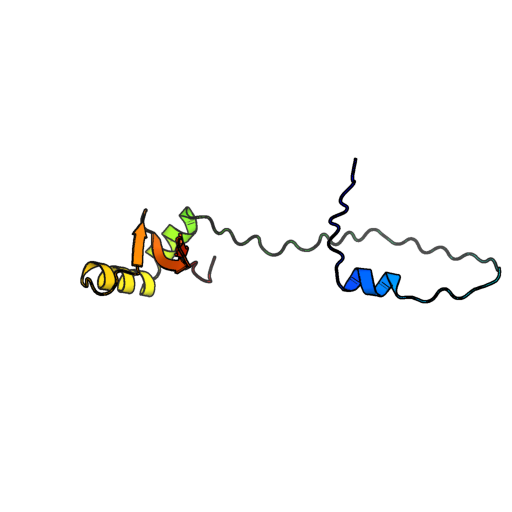C . PRO A 1 105 ? 4.348 2.061 10.659 1.00 79.56 105 PRO A C 1
ATOM 822 O O . PRO A 1 105 ? 4.880 1.002 10.977 1.00 79.56 105 PRO A O 1
ATOM 825 N N . SER A 1 106 ? 4.771 3.239 11.125 1.00 76.75 106 SER A N 1
ATOM 826 C CA . SER A 1 106 ? 6.001 3.426 11.921 1.00 76.75 106 SER A CA 1
ATOM 827 C C . SER A 1 106 ? 6.015 2.705 13.274 1.00 76.75 106 SER A C 1
ATOM 829 O O . SER A 1 106 ? 7.069 2.563 13.882 1.00 76.75 106 SER A O 1
ATOM 831 N N . LYS A 1 107 ? 4.846 2.266 13.747 1.00 71.62 107 LYS A N 1
ATOM 832 C CA . LYS A 1 107 ? 4.651 1.488 14.979 1.00 71.62 107 LYS A CA 1
ATOM 833 C C . LYS A 1 107 ? 5.004 -0.004 14.851 1.00 71.62 107 LYS A C 1
ATOM 835 O O . LYS A 1 107 ? 4.892 -0.722 15.844 1.00 71.62 107 LYS A O 1
ATOM 840 N N . LEU A 1 108 ? 5.345 -0.477 13.649 1.00 65.81 108 LEU A N 1
ATOM 841 C CA . LEU A 1 108 ? 5.682 -1.879 13.376 1.00 65.81 108 LEU A CA 1
ATOM 842 C C . LEU A 1 108 ? 7.081 -2.273 13.838 1.00 65.81 108 LEU A C 1
ATOM 844 O O . LEU A 1 108 ? 8.024 -1.476 13.655 1.00 65.81 108 LEU A O 1
#

pLDDT: mean 72.62, std 19.59, range [38.41, 94.69]

Radius of gyration: 27.16 Å; chains: 1; bounding box: 78×34×50 Å

Sequence (108 aa):
RNAEINAVTTRAQAKLQAQPQPSSANTSSTSTTSQSTCSSSPMATPLHDFSLSRIRSEQAQDVIIQQMIQQIRNNRRYESFIIQQGILYKLAYRDDATIKLIYAPSKL